Protein AF-A0A925BDA3-F1 (afdb_monomer_lite)

Secondary structure (DSSP, 8-state):
-HHHHHHHHSS--HHHHHHHHHHHHHHHHHHHHHHHHTHHHHHHTT---HHHHTHHHHHHHHHHHHHHHHHHHHHHHHHTT-S-HHHHHHHHHHHHHHHHHHHHTTT---HHHHHHHHHHHHHHHHHHHHHHHHHHHHHHHHHHHHHHHHHHHHHHHHHHHHHHHHHHT-----

Foldseek 3Di:
DLVVCCVVPVDQDPVNVLLVVLCVLLVLLLVLLVCLLCVVVCVVVVNDDCCVPVNQLVSLVSNLVSLVVSLVSLCVVVVVVNFDPQLVVLSVVLSVVLNVLSVVCNVDSDPVSSVVNNVSSVVSSVVSVVSRVVRVVVVVVVVVVVVVVVVVVVVVVVVVVVVVVVVVPPDPDD

Structure (mmCIF, N/CA/C/O backbone):
data_AF-A0A925BDA3-F1
#
_entry.id   AF-A0A925BDA3-F1
#
loop_
_atom_site.group_PDB
_atom_site.id
_atom_site.type_symbol
_atom_site.label_atom_id
_atom_site.label_alt_id
_atom_site.label_comp_id
_atom_site.label_asym_id
_atom_site.label_entity_id
_atom_site.label_seq_id
_atom_site.pdbx_PDB_ins_code
_atom_site.Cartn_x
_atom_site.Cartn_y
_atom_site.Cartn_z
_atom_site.occupancy
_atom_site.B_iso_or_equiv
_atom_site.auth_seq_id
_atom_site.auth_comp_id
_atom_site.auth_asym_id
_atom_site.auth_atom_id
_atom_site.pdbx_PDB_model_num
ATOM 1 N N . PRO A 1 1 ? -5.707 -4.533 -14.956 1.00 79.00 1 PRO A N 1
ATOM 2 C CA . PRO A 1 1 ? -4.327 -4.502 -15.514 1.00 79.00 1 PRO A CA 1
ATOM 3 C C . PRO A 1 1 ? -4.103 -5.559 -16.607 1.00 79.00 1 PRO A C 1
ATOM 5 O O . PRO A 1 1 ? -3.744 -5.179 -17.712 1.00 79.00 1 PRO A O 1
ATOM 8 N N . LEU A 1 2 ? -4.361 -6.849 -16.340 1.00 86.62 2 LEU A N 1
ATOM 9 C CA . LEU A 1 2 ? -4.108 -7.935 -17.308 1.00 86.62 2 LEU A CA 1
ATOM 10 C C . LEU A 1 2 ? -4.904 -7.789 -18.606 1.00 86.62 2 LEU A C 1
ATOM 12 O O . LEU A 1 2 ? -4.322 -7.860 -19.678 1.00 86.62 2 LEU A O 1
ATOM 16 N N . VAL A 1 3 ? -6.211 -7.525 -18.507 1.00 86.88 3 VAL A N 1
ATOM 17 C CA . VAL A 1 3 ? -7.077 -7.350 -19.686 1.00 86.88 3 VAL A CA 1
ATOM 18 C C . VAL A 1 3 ? -6.585 -6.198 -20.564 1.00 86.88 3 VAL A C 1
ATOM 20 O O . VAL A 1 3 ? -6.442 -6.370 -21.767 1.00 86.88 3 VAL A O 1
ATOM 23 N N . GLY A 1 4 ? -6.252 -5.051 -19.961 1.00 85.38 4 GLY A N 1
ATOM 24 C CA . GLY A 1 4 ? -5.705 -3.907 -20.698 1.00 85.38 4 GLY A CA 1
ATOM 25 C C . GLY A 1 4 ? -4.358 -4.216 -21.356 1.00 85.38 4 GLY A C 1
ATOM 26 O O . GLY A 1 4 ? -4.126 -3.823 -22.493 1.00 85.38 4 GLY A O 1
ATOM 27 N N . TRP A 1 5 ? -3.494 -4.976 -20.678 1.00 88.38 5 TRP A N 1
ATOM 28 C CA . TRP A 1 5 ? -2.210 -5.398 -21.235 1.00 88.38 5 TRP A CA 1
ATOM 29 C C . TRP A 1 5 ? -2.383 -6.354 -22.424 1.00 88.38 5 TRP A C 1
ATOM 31 O O . TRP A 1 5 ? -1.795 -6.135 -23.484 1.00 88.38 5 TRP A O 1
ATOM 41 N N . ALA A 1 6 ? -3.214 -7.388 -22.273 1.00 88.25 6 ALA A N 1
ATOM 42 C CA . ALA A 1 6 ? -3.495 -8.365 -23.322 1.00 88.25 6 ALA A CA 1
ATOM 43 C C . ALA A 1 6 ? -4.190 -7.729 -24.534 1.00 88.25 6 ALA A C 1
ATOM 45 O O . ALA A 1 6 ? -3.871 -8.079 -25.665 1.00 88.25 6 ALA A O 1
ATOM 46 N N . ALA A 1 7 ? -5.083 -6.759 -24.312 1.00 88.62 7 ALA A N 1
ATOM 47 C CA . ALA A 1 7 ? -5.778 -6.051 -25.386 1.00 88.62 7 ALA A CA 1
ATOM 48 C C . ALA A 1 7 ? -4.824 -5.271 -26.306 1.00 88.62 7 ALA A C 1
ATOM 50 O O . ALA A 1 7 ? -5.077 -5.177 -27.501 1.00 88.62 7 ALA A O 1
ATOM 51 N N . VAL A 1 8 ? -3.728 -4.729 -25.763 1.00 88.38 8 VAL A N 1
ATOM 52 C CA . VAL A 1 8 ? -2.750 -3.948 -26.539 1.00 88.38 8 VAL A CA 1
ATOM 53 C C . VAL A 1 8 ? -1.631 -4.824 -27.102 1.00 88.38 8 VAL A C 1
ATOM 55 O O . VAL A 1 8 ? -1.191 -4.613 -28.227 1.00 88.38 8 VAL A O 1
ATOM 58 N N . THR A 1 9 ? -1.144 -5.798 -26.328 1.00 85.75 9 THR A N 1
ATOM 59 C CA . THR A 1 9 ? 0.073 -6.561 -26.672 1.00 85.75 9 THR A CA 1
ATOM 60 C C . THR A 1 9 ? -0.189 -7.967 -27.207 1.00 85.75 9 THR A C 1
ATOM 62 O O . THR A 1 9 ? 0.746 -8.619 -27.665 1.00 85.75 9 THR A O 1
ATOM 65 N N . GLY A 1 10 ? -1.418 -8.482 -27.095 1.00 86.06 10 GLY A N 1
ATOM 66 C CA . GLY A 1 10 ? -1.765 -9.861 -27.457 1.00 86.06 10 GLY A CA 1
ATOM 67 C C . GLY A 1 10 ? -1.080 -10.944 -26.610 1.00 86.06 10 GLY A C 1
ATOM 68 O O . GLY A 1 10 ? -1.240 -12.128 -26.887 1.00 86.06 10 GLY A O 1
ATOM 69 N N . THR A 1 11 ? -0.311 -10.567 -25.583 1.00 87.75 11 THR A N 1
ATOM 70 C CA . THR A 1 11 ? 0.481 -11.477 -24.740 1.00 87.75 11 THR A CA 1
ATOM 71 C C . THR A 1 11 ? 0.385 -11.069 -23.271 1.00 87.75 11 THR A C 1
ATOM 73 O O . THR A 1 11 ? -0.105 -9.990 -22.949 1.00 87.75 11 THR A O 1
ATOM 76 N N . LEU A 1 12 ? 0.837 -11.923 -22.350 1.00 89.50 12 LEU A N 1
ATOM 77 C CA . LEU A 1 12 ? 0.927 -11.599 -20.923 1.00 89.50 12 LEU A CA 1
ATOM 78 C C . LEU A 1 12 ? 2.393 -11.595 -20.495 1.00 89.50 12 LEU A C 1
ATOM 80 O O . LEU A 1 12 ? 2.997 -12.648 -20.305 1.00 89.50 12 LEU A O 1
ATOM 84 N N . SER A 1 13 ? 2.966 -10.400 -20.355 1.00 86.81 13 SER A N 1
ATOM 85 C CA . SER A 1 13 ? 4.352 -10.236 -19.909 1.00 86.81 13 SER A CA 1
ATOM 86 C C . SER A 1 13 ? 4.482 -10.415 -18.385 1.00 86.81 13 SER A C 1
ATOM 88 O O . SER A 1 13 ? 3.492 -10.262 -17.659 1.00 86.81 13 SER A O 1
ATOM 90 N N . PRO A 1 14 ? 5.698 -10.656 -17.858 1.00 86.38 14 PRO A N 1
ATOM 91 C CA . PRO A 1 14 ? 5.948 -10.670 -16.413 1.00 86.38 14 PRO A CA 1
ATOM 92 C C . PRO A 1 14 ? 5.480 -9.391 -15.700 1.00 86.38 14 PRO A C 1
ATOM 94 O O . PRO A 1 14 ? 4.937 -9.449 -14.599 1.00 86.38 14 PRO A O 1
ATOM 97 N N . LEU A 1 15 ? 5.602 -8.232 -16.356 1.00 85.81 15 LEU A N 1
ATOM 98 C CA . LEU A 1 15 ? 5.141 -6.951 -15.819 1.00 85.81 15 LEU A CA 1
ATOM 99 C C . LEU A 1 15 ? 3.609 -6.892 -15.683 1.00 85.81 15 LEU A C 1
ATOM 101 O O . LEU A 1 15 ? 3.097 -6.326 -14.720 1.00 85.81 15 LEU A O 1
ATOM 105 N N . ALA A 1 16 ? 2.868 -7.493 -16.617 1.00 89.12 16 ALA A N 1
ATOM 106 C CA . ALA A 1 16 ? 1.407 -7.541 -16.568 1.00 89.12 16 ALA A CA 1
ATOM 107 C C . ALA A 1 16 ? 0.911 -8.326 -15.344 1.00 89.12 16 ALA A C 1
ATOM 109 O O . ALA A 1 16 ? 0.008 -7.878 -14.630 1.00 89.12 16 ALA A O 1
ATOM 110 N N . TRP A 1 17 ? 1.546 -9.471 -15.082 1.00 90.69 17 TRP A N 1
ATOM 111 C CA . TRP A 1 17 ? 1.322 -10.271 -13.878 1.00 90.69 17 TRP A CA 1
ATOM 112 C C . TRP A 1 17 ? 1.698 -9.516 -12.614 1.00 90.69 17 TRP A C 1
ATOM 114 O O . TRP A 1 17 ? 0.986 -9.594 -11.615 1.00 90.69 17 TRP A O 1
ATOM 124 N N . TRP A 1 18 ? 2.761 -8.720 -12.677 1.00 89.50 18 TRP A N 1
ATOM 125 C CA . TRP A 1 18 ? 3.177 -7.907 -11.550 1.00 89.50 18 TRP A CA 1
ATOM 126 C C . TRP A 1 18 ? 2.151 -6.842 -11.161 1.00 89.50 18 TRP A C 1
ATOM 128 O O . TRP A 1 18 ? 1.759 -6.723 -10.001 1.00 89.50 18 TRP A O 1
ATOM 138 N N . LEU A 1 19 ? 1.656 -6.098 -12.150 1.00 90.25 19 LEU A N 1
ATOM 139 C CA . LEU A 1 19 ? 0.610 -5.100 -11.942 1.00 90.25 19 LEU A CA 1
ATOM 140 C C . LEU A 1 19 ? -0.656 -5.720 -11.356 1.00 90.25 19 LEU A C 1
ATOM 142 O O . LEU A 1 19 ? -1.326 -5.109 -10.528 1.00 90.25 19 LEU A O 1
ATOM 146 N N . PHE A 1 20 ? -0.990 -6.937 -11.781 1.00 93.25 20 PHE A N 1
ATOM 147 C CA . PHE A 1 20 ? -2.077 -7.699 -11.185 1.00 93.25 20 PHE A CA 1
ATOM 148 C C . PHE A 1 20 ? -1.803 -8.064 -9.728 1.00 93.25 20 PHE A C 1
ATOM 150 O O . PHE A 1 20 ? -2.669 -7.820 -8.892 1.00 93.25 20 PHE A O 1
ATOM 157 N N . ALA A 1 21 ? -0.615 -8.583 -9.416 1.00 93.25 21 ALA A N 1
ATOM 158 C CA . ALA A 1 21 ? -0.237 -8.960 -8.058 1.00 93.25 21 ALA A CA 1
ATOM 159 C C . ALA A 1 21 ? -0.329 -7.774 -7.085 1.00 93.25 21 ALA A C 1
ATOM 161 O O . ALA A 1 21 ? -0.902 -7.924 -6.008 1.00 93.25 21 ALA A O 1
ATOM 162 N N . ILE A 1 22 ? 0.145 -6.585 -7.483 1.00 93.31 22 ILE A N 1
ATOM 163 C CA . ILE A 1 22 ? 0.037 -5.365 -6.664 1.00 93.31 22 ILE A CA 1
ATOM 164 C C . ILE A 1 22 ? -1.427 -5.067 -6.329 1.00 93.31 22 ILE A C 1
ATOM 166 O O . ILE A 1 22 ? -1.764 -4.933 -5.156 1.00 93.31 22 ILE A O 1
ATOM 170 N N . ILE A 1 23 ? -2.309 -4.988 -7.334 1.00 94.31 23 ILE A N 1
ATOM 171 C CA . ILE A 1 23 ? -3.731 -4.674 -7.100 1.00 94.31 23 ILE A CA 1
ATOM 172 C C . ILE A 1 23 ? -4.378 -5.751 -6.241 1.00 94.31 23 ILE A C 1
ATOM 174 O O . ILE A 1 23 ? -5.128 -5.437 -5.320 1.00 94.31 23 ILE A O 1
ATOM 178 N N . PHE A 1 24 ? -4.095 -7.016 -6.540 1.00 94.81 24 PHE A N 1
ATOM 179 C CA . PHE A 1 24 ? -4.685 -8.144 -5.840 1.00 94.81 24 PHE A CA 1
ATOM 180 C C . PHE A 1 24 ? -4.353 -8.119 -4.346 1.00 94.81 24 PHE A C 1
ATOM 182 O O . PHE A 1 24 ? -5.249 -8.269 -3.523 1.00 94.81 24 PHE A O 1
ATOM 189 N N . VAL A 1 25 ? -3.093 -7.868 -3.989 1.00 94.88 25 VAL A N 1
ATOM 190 C CA . VAL A 1 25 ? -2.647 -7.796 -2.589 1.00 94.88 25 VAL A CA 1
ATOM 191 C C . VAL A 1 25 ? -3.108 -6.505 -1.904 1.00 94.88 25 VAL A C 1
ATOM 193 O O . VAL A 1 25 ? -3.450 -6.520 -0.725 1.00 94.88 25 VAL A O 1
ATOM 196 N N . TRP A 1 26 ? -3.173 -5.394 -2.632 1.00 96.00 26 TRP A N 1
ATOM 197 C CA . TRP A 1 26 ? -3.646 -4.114 -2.104 1.00 96.00 26 TRP A CA 1
ATOM 198 C C . TRP A 1 26 ? -5.156 -4.107 -1.804 1.00 96.00 26 TRP A C 1
ATOM 200 O O . TRP A 1 26 ? -5.599 -3.475 -0.842 1.00 96.00 26 TRP A O 1
ATOM 210 N N . THR A 1 27 ? -5.956 -4.824 -2.603 1.00 94.81 27 THR A N 1
ATOM 211 C CA . THR A 1 27 ? -7.429 -4.772 -2.544 1.00 94.81 27 THR A CA 1
ATOM 212 C C . THR A 1 27 ? -7.992 -5.146 -1.165 1.00 94.81 27 THR A C 1
ATOM 214 O O . THR A 1 27 ? -8.818 -4.383 -0.658 1.00 94.81 27 THR A O 1
ATOM 217 N N . PRO A 1 28 ? -7.558 -6.244 -0.507 1.00 91.62 28 PRO A N 1
ATOM 218 C CA . PRO A 1 28 ? -8.016 -6.574 0.841 1.00 91.62 28 PRO A CA 1
ATOM 219 C C . PRO A 1 28 ? -7.750 -5.460 1.859 1.00 91.62 28 PRO A C 1
ATOM 221 O O . PRO A 1 28 ? -8.671 -5.059 2.567 1.00 91.62 28 PRO A O 1
ATOM 224 N N . ALA A 1 29 ? -6.533 -4.899 1.891 1.00 90.94 29 ALA A N 1
ATOM 225 C CA . ALA A 1 29 ? -6.180 -3.827 2.828 1.00 90.94 29 ALA A CA 1
ATOM 226 C C . ALA A 1 29 ? -7.052 -2.576 2.634 1.00 90.94 29 ALA A C 1
ATOM 228 O O . ALA A 1 29 ? -7.549 -2.002 3.604 1.00 90.94 29 ALA A O 1
ATOM 229 N N . HIS A 1 30 ? -7.274 -2.175 1.381 1.00 93.00 30 HIS A N 1
ATOM 230 C CA . HIS A 1 30 ? -8.111 -1.028 1.039 1.00 93.00 30 HIS A CA 1
ATOM 231 C C . HIS A 1 30 ? -9.585 -1.250 1.409 1.00 93.00 30 HIS A C 1
ATOM 233 O O . HIS A 1 30 ? -10.216 -0.410 2.056 1.00 93.00 30 HIS A O 1
ATOM 239 N N . PHE A 1 31 ? -10.141 -2.399 1.023 1.00 94.06 31 PHE A N 1
ATOM 240 C CA . PHE A 1 31 ? -11.554 -2.697 1.228 1.00 94.06 31 PHE A CA 1
ATOM 241 C C . PHE A 1 31 ? -11.897 -2.899 2.703 1.00 94.06 31 PHE A C 1
ATOM 243 O O . PHE A 1 31 ? -12.958 -2.476 3.158 1.00 94.06 31 PHE A O 1
ATOM 250 N N . TRP A 1 32 ? -10.995 -3.490 3.4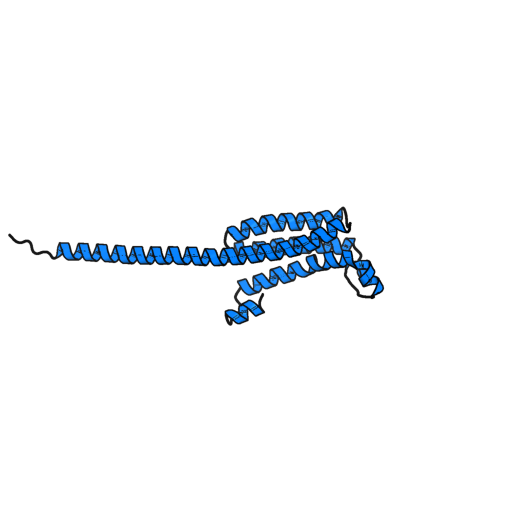83 1.00 94.25 32 TRP A N 1
ATOM 251 C CA . TRP A 1 32 ? -11.204 -3.658 4.917 1.00 94.25 32 TRP A CA 1
ATOM 252 C C . TRP A 1 32 ? -11.200 -2.339 5.687 1.00 94.25 32 TRP A C 1
ATOM 254 O O . TRP A 1 32 ? -11.968 -2.213 6.639 1.00 94.25 32 TRP A O 1
ATOM 264 N N . ALA A 1 33 ? -10.436 -1.333 5.251 1.00 92.56 33 ALA A N 1
ATOM 265 C CA . ALA A 1 33 ? -10.541 0.012 5.818 1.00 92.56 33 ALA A CA 1
ATOM 266 C C . ALA A 1 33 ? -11.956 0.592 5.612 1.00 92.56 33 ALA A C 1
ATOM 268 O O . ALA A 1 33 ? -12.576 1.080 6.557 1.00 92.56 33 ALA A O 1
ATOM 269 N N . LEU A 1 34 ? -12.529 0.448 4.411 1.00 93.44 34 LEU A N 1
ATOM 270 C CA . LEU A 1 34 ? -13.924 0.829 4.151 1.00 93.44 34 LEU A CA 1
ATOM 271 C C . LEU A 1 34 ? -14.917 -0.016 4.967 1.00 93.44 34 LEU A C 1
ATOM 273 O O . LEU A 1 34 ? -15.919 0.496 5.467 1.00 93.44 34 LEU A O 1
ATOM 277 N N . ALA A 1 35 ? -14.632 -1.307 5.136 1.00 93.69 35 ALA A N 1
ATOM 278 C CA . ALA A 1 35 ? -15.476 -2.211 5.904 1.00 93.69 35 ALA A CA 1
ATOM 279 C C . ALA A 1 35 ? -15.577 -1.812 7.382 1.00 93.69 35 ALA A C 1
ATOM 281 O O . ALA A 1 35 ? -16.632 -2.007 7.982 1.00 93.69 35 ALA A O 1
ATOM 282 N N . ILE A 1 36 ? -14.518 -1.238 7.963 1.00 93.50 36 ILE A N 1
ATOM 283 C CA . ILE A 1 36 ? -14.551 -0.682 9.324 1.00 93.50 36 ILE A CA 1
ATOM 284 C C . ILE A 1 36 ? -15.499 0.527 9.379 1.00 93.50 36 ILE A C 1
ATOM 286 O O . ILE A 1 36 ? -16.334 0.594 10.278 1.00 93.50 36 ILE A O 1
ATOM 290 N N . LEU A 1 37 ? -15.437 1.437 8.398 1.00 93.44 37 LEU A N 1
ATOM 291 C CA . LEU A 1 37 ? -16.293 2.637 8.337 1.00 93.44 37 LEU A CA 1
ATOM 292 C C . LEU A 1 37 ? -17.787 2.323 8.199 1.00 93.44 37 LEU A C 1
ATOM 294 O O . LEU A 1 37 ? -18.619 3.074 8.704 1.00 93.44 37 LEU A O 1
ATOM 298 N N . MET A 1 38 ? -18.119 1.245 7.488 1.00 93.00 38 MET A N 1
ATOM 299 C CA . MET A 1 38 ? -19.495 0.824 7.194 1.00 93.00 38 MET A CA 1
ATOM 300 C C . MET A 1 38 ? -19.918 -0.414 7.998 1.00 93.00 38 MET A C 1
ATOM 302 O O . MET A 1 38 ? -20.897 -1.078 7.655 1.00 93.00 38 MET A O 1
ATOM 306 N N . LYS A 1 39 ? -19.185 -0.755 9.065 1.00 93.06 39 LYS A N 1
ATOM 307 C CA . LYS A 1 39 ? -19.399 -1.981 9.848 1.00 93.06 39 LYS A CA 1
ATOM 308 C C . LYS A 1 39 ? -20.849 -2.132 10.311 1.00 93.06 39 LYS A C 1
ATOM 310 O O . LYS A 1 39 ? -21.419 -3.212 10.165 1.00 93.06 39 LYS A O 1
ATOM 315 N N . ASP A 1 40 ? -21.442 -1.066 10.844 1.00 92.31 40 ASP A N 1
ATOM 316 C CA . ASP A 1 40 ? -22.806 -1.108 11.380 1.00 92.31 40 ASP A CA 1
ATOM 317 C C . ASP A 1 40 ? -23.842 -1.326 10.275 1.00 92.31 40 ASP A C 1
ATOM 319 O O . ASP A 1 40 ? -24.827 -2.034 10.477 1.00 92.31 40 ASP A O 1
ATOM 323 N N . ASP A 1 41 ? -23.614 -0.759 9.091 1.00 93.38 41 ASP A N 1
ATOM 324 C CA . ASP A 1 41 ? -24.489 -0.937 7.932 1.00 93.38 41 ASP A CA 1
ATOM 325 C C . ASP A 1 41 ? -24.419 -2.384 7.428 1.00 93.38 41 ASP A C 1
ATOM 327 O O . ASP A 1 41 ? -25.455 -3.009 7.195 1.00 93.38 41 ASP A O 1
ATOM 331 N N . TYR A 1 42 ? -23.211 -2.957 7.354 1.00 93.31 42 TYR A N 1
ATOM 332 C CA . TYR A 1 42 ? -23.012 -4.365 7.001 1.00 93.31 42 TYR A CA 1
ATOM 333 C C . TYR A 1 42 ? -23.640 -5.317 8.021 1.00 93.31 42 TYR A C 1
ATOM 335 O O . TYR A 1 42 ? -24.267 -6.301 7.628 1.00 93.31 42 TYR A O 1
ATOM 343 N N . ALA A 1 43 ? -23.536 -5.008 9.316 1.00 93.81 43 ALA A N 1
ATOM 344 C CA . ALA A 1 43 ? -24.172 -5.790 10.372 1.00 93.81 43 ALA A CA 1
ATOM 345 C C . ALA A 1 43 ? -25.705 -5.758 10.256 1.00 93.81 43 ALA A C 1
ATOM 347 O O . ALA A 1 43 ? -26.344 -6.811 10.311 1.00 93.81 43 ALA A O 1
ATOM 348 N N . ARG A 1 44 ? -26.304 -4.581 10.016 1.00 95.44 44 ARG A N 1
ATOM 349 C CA . ARG A 1 44 ? -27.760 -4.447 9.800 1.00 95.44 44 ARG A CA 1
ATOM 350 C C . ARG A 1 44 ? -28.231 -5.179 8.544 1.00 95.44 44 ARG A C 1
ATOM 352 O O . ARG A 1 44 ? -29.287 -5.805 8.566 1.00 95.44 44 ARG A O 1
ATOM 359 N N . ALA A 1 45 ? -27.434 -5.150 7.478 1.00 94.62 45 ALA A N 1
ATOM 360 C CA . ALA A 1 45 ? -27.709 -5.854 6.227 1.00 94.62 45 ALA A CA 1
ATOM 361 C C . ALA A 1 45 ? -27.367 -7.357 6.264 1.00 94.62 45 ALA A C 1
ATOM 363 O O . ALA A 1 45 ? -27.568 -8.047 5.267 1.00 94.62 45 ALA A O 1
ATOM 364 N N . LYS A 1 46 ? -26.861 -7.879 7.393 1.00 92.75 46 LYS A N 1
ATOM 365 C CA . LYS A 1 46 ? -26.417 -9.276 7.559 1.00 92.75 46 LYS A CA 1
ATOM 366 C C . LYS A 1 46 ? -25.350 -9.705 6.540 1.00 92.75 46 LYS A C 1
ATOM 368 O O . LYS A 1 46 ? -25.290 -10.874 6.165 1.00 92.75 46 LYS A O 1
ATOM 373 N N . ILE A 1 47 ? -24.498 -8.776 6.101 1.00 92.25 47 ILE A N 1
ATOM 374 C CA . ILE A 1 47 ? -23.386 -9.078 5.195 1.00 92.25 47 ILE A CA 1
ATOM 375 C C . ILE A 1 47 ? -22.147 -9.438 6.030 1.00 92.25 47 ILE A C 1
ATOM 377 O O . ILE A 1 47 ? -21.656 -8.593 6.787 1.00 92.25 47 ILE A O 1
ATOM 381 N N . PRO A 1 48 ? -21.618 -10.672 5.912 1.00 89.62 48 PRO A N 1
ATOM 382 C CA . PRO A 1 48 ? -20.502 -11.147 6.721 1.00 89.62 48 PRO A CA 1
ATOM 383 C C . PRO A 1 48 ? -19.176 -10.566 6.216 1.00 89.62 48 PRO A C 1
ATOM 385 O O . PRO A 1 48 ? -18.439 -11.185 5.454 1.00 89.62 48 PRO A O 1
ATOM 388 N N . MET A 1 49 ? -18.872 -9.348 6.652 1.00 91.69 49 MET A N 1
ATOM 389 C CA . MET A 1 49 ? -17.597 -8.675 6.400 1.00 91.69 49 MET A CA 1
ATOM 390 C C . MET A 1 49 ? -16.626 -8.942 7.553 1.00 91.69 49 MET A C 1
ATOM 392 O O . MET A 1 49 ? -17.054 -9.104 8.694 1.00 91.69 49 MET A O 1
ATOM 396 N N . LEU A 1 50 ? -15.314 -8.938 7.293 1.00 90.31 50 LEU A N 1
ATOM 397 C CA . LEU A 1 50 ? -14.289 -9.215 8.312 1.00 90.31 50 LEU A CA 1
ATOM 398 C C . LEU A 1 50 ? -14.473 -8.436 9.640 1.00 90.31 50 LEU A C 1
ATOM 400 O O . LEU A 1 50 ? -14.429 -9.077 10.692 1.00 90.31 50 LEU A O 1
ATOM 404 N N . PRO A 1 51 ? -14.778 -7.119 9.648 1.00 91.25 51 PRO A N 1
ATOM 405 C CA . PRO A 1 51 ? -15.011 -6.391 10.900 1.00 91.25 51 PRO A CA 1
ATOM 406 C C . PRO A 1 51 ? -16.316 -6.758 11.615 1.00 91.25 51 PRO A C 1
ATOM 408 O O . PRO A 1 51 ? -16.436 -6.496 12.813 1.00 91.25 51 PRO A O 1
ATOM 411 N N . VAL A 1 52 ? -17.283 -7.352 10.912 1.00 92.31 52 VAL A N 1
ATOM 412 C CA . VAL A 1 52 ? -18.544 -7.856 11.481 1.00 92.31 52 VAL A CA 1
ATOM 413 C C . VAL A 1 52 ? -18.340 -9.245 12.089 1.00 92.31 52 VAL A C 1
ATOM 415 O O . VAL A 1 52 ? -18.841 -9.505 13.176 1.00 92.31 52 VAL A O 1
ATOM 418 N N . VAL A 1 53 ? -17.584 -10.117 11.415 1.00 93.25 53 VAL A N 1
ATOM 419 C CA . VAL A 1 53 ? -17.385 -11.519 11.825 1.00 93.25 53 VAL A CA 1
ATOM 420 C C . VAL A 1 53 ? -16.286 -11.663 12.879 1.00 93.25 53 VAL A C 1
ATOM 422 O O . VAL A 1 53 ? -16.489 -12.320 13.894 1.00 93.25 53 VAL A O 1
ATOM 425 N N . SER A 1 54 ? -15.131 -11.033 12.653 1.00 92.25 54 SER A N 1
ATOM 426 C CA . SER A 1 54 ? -13.923 -11.194 13.481 1.00 92.25 54 SER A CA 1
ATOM 427 C C . SER A 1 54 ? -13.587 -9.949 14.308 1.00 92.25 54 SER A C 1
ATOM 429 O O . SER A 1 54 ? -12.621 -9.943 15.069 1.00 92.25 54 SER A O 1
ATOM 431 N N . GLY A 1 55 ? -14.374 -8.881 14.165 1.00 92.94 55 GLY A N 1
ATOM 432 C CA . GLY A 1 55 ? -14.181 -7.626 14.880 1.00 92.94 55 GLY A CA 1
ATOM 433 C C . GLY A 1 55 ? -13.169 -6.676 14.233 1.00 92.94 55 GLY A C 1
ATOM 434 O O . GLY A 1 55 ? -12.403 -7.012 13.325 1.00 92.94 55 GLY A O 1
ATOM 435 N N . VAL A 1 56 ? -13.173 -5.440 14.731 1.00 93.31 56 VAL A N 1
ATOM 436 C CA . VAL A 1 56 ? -12.302 -4.361 14.245 1.00 93.31 56 VAL A CA 1
ATOM 437 C C . VAL A 1 56 ? -10.813 -4.660 14.490 1.00 93.31 56 VAL A C 1
ATOM 439 O O . VAL A 1 56 ? -10.053 -4.520 13.535 1.00 93.31 56 VAL A O 1
ATOM 442 N N . PRO A 1 57 ? -10.367 -5.154 15.667 1.00 93.38 57 PRO A N 1
ATOM 443 C CA . PRO A 1 57 ? -8.941 -5.404 15.907 1.00 93.38 57 PRO A CA 1
ATOM 444 C C . PRO A 1 57 ? -8.324 -6.424 14.940 1.00 93.38 57 PRO A C 1
ATOM 446 O O . PRO A 1 57 ? -7.237 -6.201 14.410 1.00 93.38 57 PRO A O 1
ATOM 449 N N . ALA A 1 58 ? -9.042 -7.514 14.646 1.00 94.25 58 ALA A N 1
ATOM 450 C CA . ALA A 1 58 ? -8.598 -8.507 13.669 1.00 94.25 58 ALA A CA 1
ATOM 451 C C . ALA A 1 58 ? -8.515 -7.911 12.255 1.00 94.25 58 ALA A C 1
ATOM 453 O O . ALA A 1 58 ? -7.592 -8.209 11.502 1.00 94.25 58 ALA A O 1
ATOM 454 N N . THR A 1 59 ? -9.456 -7.032 11.908 1.00 94.88 59 THR A N 1
ATOM 455 C CA . THR A 1 59 ? -9.474 -6.339 10.614 1.00 94.88 59 THR A CA 1
ATOM 456 C C . THR A 1 59 ? -8.296 -5.376 10.479 1.00 94.88 59 THR A C 1
ATOM 458 O O . THR A 1 59 ? -7.633 -5.373 9.447 1.00 94.88 59 THR A O 1
ATOM 461 N N . VAL A 1 60 ? -7.975 -4.616 11.530 1.00 94.88 60 VAL A N 1
ATOM 462 C CA . VAL A 1 60 ? -6.804 -3.722 11.568 1.00 94.88 60 VAL A CA 1
ATOM 463 C C . VAL A 1 60 ? -5.502 -4.502 11.391 1.00 94.88 60 VAL A C 1
ATOM 465 O O . VAL A 1 60 ? -4.661 -4.108 10.584 1.00 94.88 60 VAL A O 1
ATOM 468 N N . LEU A 1 61 ? -5.358 -5.646 12.069 1.00 95.62 61 LEU A N 1
ATOM 469 C CA . LEU A 1 61 ? -4.192 -6.511 11.887 1.00 95.62 61 LEU A CA 1
ATOM 470 C C . LEU A 1 61 ? -4.042 -6.954 10.430 1.00 95.62 61 LEU A C 1
ATOM 472 O O . LEU A 1 61 ? -2.953 -6.879 9.865 1.00 95.62 61 LEU A O 1
ATOM 476 N N . GLN A 1 62 ? -5.138 -7.375 9.807 1.00 95.50 62 GLN A N 1
ATOM 477 C CA . GLN A 1 62 ? -5.133 -7.790 8.410 1.00 95.50 62 GLN A CA 1
ATOM 478 C C . GLN A 1 62 ? -4.805 -6.624 7.463 1.00 95.50 62 GLN A C 1
ATOM 480 O O . GLN A 1 62 ? -4.005 -6.793 6.545 1.00 95.50 62 GLN A O 1
ATOM 485 N N . ILE A 1 63 ? -5.320 -5.417 7.720 1.00 95.31 63 ILE A N 1
ATOM 486 C CA . ILE A 1 63 ? -4.942 -4.207 6.972 1.00 95.31 63 ILE A CA 1
ATOM 487 C C . ILE A 1 63 ? -3.430 -3.968 7.060 1.00 95.31 63 ILE A C 1
ATOM 489 O O . ILE A 1 63 ? -2.792 -3.723 6.035 1.00 95.31 63 ILE A O 1
ATOM 493 N N . ALA A 1 64 ? -2.836 -4.069 8.250 1.00 95.31 64 ALA A N 1
ATOM 494 C CA . ALA A 1 64 ? -1.402 -3.875 8.441 1.00 95.31 64 ALA A CA 1
ATOM 495 C C . ALA A 1 64 ? -0.562 -4.948 7.731 1.00 95.31 64 ALA A C 1
ATOM 497 O O . ALA A 1 64 ? 0.357 -4.608 6.983 1.00 95.31 64 ALA A O 1
ATOM 498 N N . LEU A 1 65 ? -0.915 -6.229 7.885 1.00 95.88 65 LEU A N 1
ATOM 499 C CA . LEU A 1 65 ? -0.226 -7.344 7.224 1.00 95.88 65 LEU A CA 1
ATOM 500 C C . LEU A 1 65 ? -0.254 -7.206 5.699 1.00 95.88 65 LEU A C 1
ATOM 502 O O . LEU A 1 65 ? 0.786 -7.311 5.048 1.00 95.88 65 LEU A O 1
ATOM 506 N N . TYR A 1 66 ? -1.420 -6.910 5.122 1.00 96.06 66 TYR A N 1
ATOM 507 C CA . TYR A 1 66 ? -1.545 -6.727 3.677 1.00 96.06 66 TYR A CA 1
ATOM 508 C C . TYR A 1 66 ? -0.911 -5.420 3.187 1.00 96.06 66 TYR A C 1
ATOM 510 O O . TYR A 1 66 ? -0.443 -5.376 2.051 1.00 96.06 66 TYR A O 1
ATOM 518 N N . SER A 1 67 ? -0.814 -4.379 4.018 1.00 95.31 67 SER A N 1
ATOM 519 C CA . SER A 1 67 ? -0.068 -3.155 3.679 1.00 95.31 67 SER A CA 1
ATOM 520 C C . SER A 1 67 ? 1.434 -3.426 3.574 1.00 95.31 67 SER A C 1
ATOM 522 O O . SER A 1 67 ? 2.073 -2.992 2.616 1.00 95.31 67 SER A O 1
ATOM 524 N N . VAL A 1 68 ? 1.994 -4.209 4.502 1.00 95.88 68 VAL A N 1
ATOM 525 C CA . VAL A 1 68 ? 3.393 -4.665 4.433 1.00 95.88 68 VAL A CA 1
ATOM 526 C C . VAL A 1 68 ? 3.606 -5.577 3.225 1.00 95.88 68 VAL A C 1
ATOM 528 O O . VAL A 1 68 ? 4.566 -5.395 2.479 1.00 95.88 68 VAL A O 1
ATOM 531 N N . LEU A 1 69 ? 2.691 -6.517 2.976 1.00 95.94 69 LEU A N 1
ATOM 532 C CA . LEU A 1 69 ? 2.775 -7.396 1.809 1.00 95.94 69 LEU A CA 1
ATOM 533 C C . LEU A 1 69 ? 2.706 -6.598 0.499 1.00 95.94 69 LEU A C 1
ATOM 535 O O . LEU A 1 69 ? 3.494 -6.847 -0.410 1.00 95.94 69 LEU A O 1
ATOM 539 N N . THR A 1 70 ? 1.832 -5.591 0.424 1.00 95.31 70 THR A N 1
ATOM 540 C CA . THR A 1 70 ? 1.750 -4.663 -0.716 1.00 95.31 70 THR A CA 1
ATOM 541 C C . THR A 1 70 ? 3.066 -3.918 -0.908 1.00 95.31 70 THR A C 1
ATOM 543 O O . THR A 1 70 ? 3.527 -3.799 -2.037 1.00 95.31 70 THR A O 1
ATOM 546 N N . ALA A 1 71 ? 3.711 -3.466 0.172 1.00 94.44 71 ALA A N 1
ATOM 547 C CA . ALA A 1 71 ? 5.004 -2.790 0.096 1.00 94.44 71 ALA A CA 1
ATOM 548 C C . ALA A 1 71 ? 6.129 -3.700 -0.429 1.00 94.44 71 ALA A C 1
ATOM 550 O O . ALA A 1 71 ? 6.955 -3.272 -1.234 1.00 94.44 71 ALA A O 1
ATOM 551 N N . ILE A 1 72 ? 6.147 -4.972 -0.025 1.00 93.50 72 ILE A N 1
ATOM 552 C CA . ILE A 1 72 ? 7.105 -5.959 -0.546 1.00 93.50 72 ILE A CA 1
ATOM 553 C C . ILE A 1 72 ? 6.848 -6.196 -2.041 1.00 93.50 72 ILE A C 1
ATOM 555 O O . ILE A 1 72 ? 7.768 -6.138 -2.860 1.00 93.50 72 ILE A O 1
ATOM 559 N N . VAL A 1 73 ? 5.582 -6.399 -2.412 1.00 93.25 73 VAL A N 1
ATOM 560 C CA . VAL A 1 73 ? 5.161 -6.624 -3.801 1.00 93.25 73 VAL A CA 1
ATOM 561 C C . VAL A 1 73 ? 5.293 -5.352 -4.657 1.00 93.25 73 VAL A C 1
ATOM 563 O O . VAL A 1 73 ? 5.410 -5.426 -5.871 1.00 93.25 73 VAL A O 1
ATOM 566 N N . SER A 1 74 ? 5.348 -4.146 -4.110 1.00 90.88 74 SER A N 1
ATOM 567 C CA . SER A 1 74 ? 5.617 -2.967 -4.945 1.00 90.88 74 SER A CA 1
ATOM 568 C C . SER A 1 74 ? 7.101 -2.793 -5.272 1.00 90.88 74 SER A C 1
ATOM 570 O O . SER A 1 74 ? 7.414 -2.229 -6.322 1.00 90.88 74 SER A O 1
ATOM 572 N N . ILE A 1 75 ? 8.007 -3.306 -4.429 1.00 88.44 75 ILE A N 1
ATOM 573 C CA . ILE A 1 75 ? 9.466 -3.138 -4.569 1.00 88.44 75 ILE A CA 1
ATOM 574 C C . ILE A 1 75 ? 10.122 -4.286 -5.345 1.00 88.44 75 ILE A C 1
ATOM 576 O O . ILE A 1 75 ? 11.084 -4.053 -6.073 1.00 88.44 75 ILE A O 1
ATOM 580 N N . LEU A 1 76 ? 9.607 -5.514 -5.255 1.00 87.19 76 LEU A N 1
ATOM 581 C CA . LEU A 1 76 ? 10.189 -6.696 -5.913 1.00 87.19 76 LEU A CA 1
ATOM 582 C C . LEU A 1 76 ? 10.515 -6.561 -7.425 1.00 87.19 76 LEU A C 1
ATOM 584 O O . LEU A 1 76 ? 11.520 -7.145 -7.837 1.00 87.19 76 LEU A O 1
ATOM 588 N N . PRO A 1 77 ? 9.795 -5.782 -8.266 1.00 82.75 77 PRO A N 1
ATOM 589 C CA . PRO A 1 77 ? 10.179 -5.569 -9.669 1.00 82.75 77 PRO A CA 1
ATOM 590 C C . PRO A 1 77 ? 11.557 -4.951 -9.850 1.00 82.75 77 PRO A C 1
ATOM 592 O O . PRO A 1 77 ? 12.175 -5.138 -10.898 1.00 82.75 77 PRO A O 1
ATOM 595 N N . LEU A 1 78 ? 12.037 -4.214 -8.844 1.00 78.94 78 LEU A N 1
ATOM 596 C CA . LEU A 1 78 ? 13.368 -3.624 -8.847 1.00 78.94 78 LEU A CA 1
ATOM 597 C C . LEU A 1 78 ? 14.444 -4.704 -8.935 1.00 78.94 78 LEU A C 1
ATOM 599 O O . LEU A 1 78 ? 15.372 -4.580 -9.728 1.00 78.94 78 LEU A O 1
ATOM 603 N N . ALA A 1 79 ? 14.289 -5.793 -8.177 1.00 76.25 79 ALA A N 1
ATOM 604 C CA . ALA A 1 79 ? 15.237 -6.906 -8.186 1.00 76.25 79 ALA A CA 1
ATOM 605 C C . ALA A 1 79 ? 15.299 -7.612 -9.552 1.00 76.25 79 ALA A C 1
ATOM 607 O O . ALA A 1 79 ? 16.300 -8.238 -9.883 1.00 76.25 79 ALA A O 1
ATOM 608 N N . GLN A 1 80 ? 14.237 -7.492 -10.351 1.00 77.75 80 GLN A N 1
ATOM 609 C CA . GLN A 1 80 ? 14.140 -8.065 -11.693 1.00 77.75 80 GLN A CA 1
ATOM 610 C C . GLN A 1 80 ? 14.552 -7.075 -12.797 1.00 77.75 80 GLN A C 1
ATOM 612 O O . GLN A 1 80 ? 14.476 -7.418 -13.974 1.00 77.75 80 GLN A O 1
ATOM 617 N N . GLY A 1 81 ? 14.946 -5.843 -12.448 1.00 76.81 81 GLY A N 1
ATOM 618 C CA . GLY A 1 81 ? 15.267 -4.792 -13.420 1.00 76.81 81 GLY A CA 1
ATOM 619 C C . GLY A 1 81 ? 14.069 -4.352 -14.269 1.00 76.81 81 GLY A C 1
ATOM 620 O O . GLY A 1 81 ? 14.246 -3.763 -15.331 1.00 76.81 81 GLY A O 1
ATOM 621 N N . LEU A 1 82 ? 12.841 -4.645 -13.823 1.00 76.38 82 LEU A N 1
ATOM 622 C CA . LEU A 1 82 ? 11.612 -4.340 -14.562 1.00 76.38 82 LEU A CA 1
ATOM 623 C C . LEU A 1 82 ? 11.133 -2.900 -14.361 1.00 76.38 82 LEU A C 1
ATOM 625 O O . LEU A 1 82 ? 10.162 -2.500 -15.005 1.00 76.38 82 LEU A O 1
ATOM 629 N N . VAL A 1 83 ? 11.735 -2.150 -13.435 1.00 82.31 83 VAL A N 1
ATOM 630 C CA . VAL A 1 83 ? 11.371 -0.773 -13.068 1.00 82.31 83 VAL A CA 1
ATOM 631 C C . VAL A 1 83 ? 12.603 0.090 -12.861 1.00 82.31 83 VAL A C 1
ATOM 633 O O . VAL A 1 83 ? 13.611 -0.384 -12.341 1.00 82.31 83 VAL A O 1
ATOM 636 N N . GLY A 1 84 ? 12.525 1.347 -13.292 1.00 82.38 84 GLY A N 1
ATOM 637 C CA . GLY A 1 84 ? 13.597 2.317 -13.145 1.00 82.38 84 GLY A CA 1
ATOM 638 C C . GLY A 1 84 ? 13.601 3.025 -11.784 1.00 82.38 84 GLY A C 1
ATOM 639 O O . GLY A 1 84 ? 12.709 2.836 -10.946 1.00 82.38 84 GLY A O 1
ATOM 640 N N . PRO A 1 85 ? 14.636 3.845 -11.532 1.00 80.44 85 PRO A N 1
ATOM 641 C CA . PRO A 1 85 ? 14.909 4.436 -10.220 1.00 80.44 85 PRO A CA 1
ATOM 642 C C . PRO A 1 85 ? 13.833 5.430 -9.766 1.00 80.44 85 PRO A C 1
ATOM 644 O O . PRO A 1 85 ? 13.585 5.576 -8.568 1.00 80.44 85 PRO A O 1
ATOM 647 N N . TRP A 1 86 ? 13.154 6.081 -10.711 1.00 83.06 86 TRP A N 1
ATOM 648 C CA . TRP A 1 86 ? 12.082 7.031 -10.429 1.00 83.06 86 TRP A CA 1
ATOM 649 C C . TRP A 1 86 ? 10.849 6.376 -9.822 1.00 83.06 86 TRP A C 1
ATOM 651 O O . TRP A 1 86 ? 10.303 6.884 -8.840 1.00 83.06 86 TRP A O 1
ATOM 661 N N . TYR A 1 87 ? 10.464 5.207 -10.330 1.00 87.62 87 TYR A N 1
ATOM 662 C CA . TYR A 1 87 ? 9.416 4.404 -9.711 1.00 87.62 87 TYR A CA 1
ATOM 663 C C . TYR A 1 87 ? 9.792 4.004 -8.277 1.00 87.62 87 TYR A C 1
ATOM 665 O O . TYR A 1 87 ? 8.974 4.136 -7.369 1.00 87.62 87 TYR A O 1
ATOM 673 N N . VAL A 1 88 ? 11.038 3.574 -8.050 1.00 86.94 88 VAL A N 1
ATOM 674 C CA . VAL A 1 88 ? 11.504 3.106 -6.733 1.00 86.94 88 VAL A CA 1
ATOM 675 C C . VAL A 1 88 ? 11.439 4.206 -5.681 1.00 86.94 88 VAL A C 1
ATOM 677 O O . VAL A 1 88 ? 10.926 3.965 -4.590 1.00 86.94 88 VAL A O 1
ATOM 680 N N . GLY A 1 89 ? 11.924 5.411 -5.999 1.00 88.06 89 GLY A N 1
ATOM 681 C CA . GLY A 1 89 ? 11.923 6.529 -5.053 1.00 88.06 89 GLY A CA 1
ATOM 682 C C . GLY A 1 89 ? 10.515 6.854 -4.550 1.00 88.06 89 GLY A C 1
ATOM 683 O O . GLY A 1 89 ? 10.286 6.955 -3.345 1.00 88.06 89 GLY A O 1
ATOM 684 N N . VAL A 1 90 ? 9.548 6.926 -5.467 1.00 91.00 90 VAL A N 1
ATOM 685 C CA . VAL A 1 90 ? 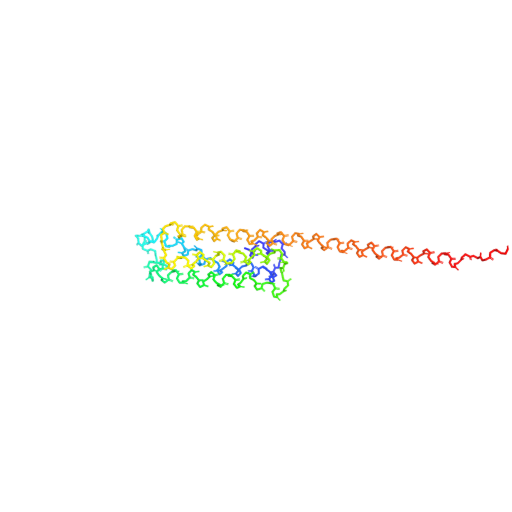8.142 7.175 -5.123 1.00 91.00 90 VAL A CA 1
ATOM 686 C C . VAL A 1 90 ? 7.524 5.980 -4.398 1.00 91.00 90 VAL A C 1
ATOM 688 O O . VAL A 1 90 ? 6.846 6.170 -3.389 1.00 91.00 90 VAL A O 1
ATOM 691 N N . ALA A 1 91 ? 7.784 4.751 -4.852 1.00 92.62 91 ALA A N 1
ATOM 692 C CA . ALA A 1 91 ? 7.250 3.541 -4.232 1.00 92.62 91 ALA A CA 1
ATOM 693 C C . ALA A 1 91 ? 7.685 3.408 -2.765 1.00 92.62 91 ALA A C 1
ATOM 695 O O . ALA A 1 91 ? 6.857 3.100 -1.912 1.00 92.62 91 ALA A O 1
ATOM 696 N N . VAL A 1 92 ? 8.949 3.700 -2.442 1.00 93.44 92 VAL A N 1
ATOM 697 C CA . VAL A 1 92 ? 9.458 3.661 -1.061 1.00 93.44 92 VAL A CA 1
ATOM 698 C C . VAL A 1 92 ? 8.738 4.678 -0.175 1.00 93.44 92 VAL A C 1
ATOM 700 O O . VAL A 1 92 ? 8.256 4.314 0.898 1.00 93.44 92 VAL A O 1
ATOM 703 N N . LEU A 1 93 ? 8.606 5.929 -0.627 1.00 94.75 93 LEU A N 1
ATOM 704 C CA . LEU A 1 93 ? 7.910 6.976 0.130 1.00 94.75 93 LEU A CA 1
ATOM 705 C C . LEU A 1 93 ? 6.439 6.617 0.374 1.00 94.75 93 LEU A C 1
ATOM 707 O O . LEU A 1 93 ? 5.941 6.717 1.497 1.00 94.75 93 LEU A O 1
ATOM 711 N N . LEU A 1 94 ? 5.758 6.144 -0.670 1.00 94.62 94 LEU A N 1
ATOM 712 C CA . LEU A 1 94 ? 4.368 5.710 -0.599 1.00 94.62 94 LEU A CA 1
ATOM 713 C C . LEU A 1 94 ? 4.187 4.503 0.331 1.00 94.62 94 LEU A C 1
ATOM 715 O O . LEU A 1 94 ? 3.226 4.468 1.096 1.00 94.62 94 LEU A O 1
ATOM 719 N N . ASN A 1 95 ? 5.112 3.540 0.308 1.00 95.56 95 ASN A N 1
ATOM 720 C CA . ASN A 1 95 ? 5.084 2.362 1.178 1.00 95.56 95 ASN A CA 1
ATOM 721 C C . ASN A 1 95 ? 5.240 2.731 2.654 1.00 95.56 95 ASN A C 1
ATOM 723 O O . ASN A 1 95 ? 4.485 2.232 3.487 1.00 95.56 95 ASN A O 1
ATOM 727 N N . ILE A 1 96 ? 6.184 3.620 2.979 1.00 95.81 96 ILE A N 1
ATOM 728 C CA . ILE A 1 96 ? 6.387 4.098 4.353 1.00 95.81 96 ILE A CA 1
ATOM 729 C C . ILE A 1 96 ? 5.109 4.768 4.862 1.00 95.81 96 ILE A C 1
ATOM 731 O O . ILE A 1 96 ? 4.630 4.441 5.946 1.00 95.81 96 ILE A O 1
ATOM 735 N N . ALA A 1 97 ? 4.519 5.657 4.061 1.00 95.38 97 ALA A N 1
ATOM 736 C CA . ALA A 1 97 ? 3.281 6.339 4.421 1.00 95.38 97 ALA A CA 1
ATOM 737 C C . ALA A 1 97 ? 2.085 5.375 4.559 1.00 95.38 97 ALA A C 1
ATOM 739 O O . ALA A 1 97 ? 1.276 5.538 5.474 1.00 95.38 97 ALA A O 1
ATOM 740 N N . LEU A 1 98 ? 1.986 4.351 3.700 1.00 94.50 98 LEU A N 1
ATOM 741 C CA . LEU A 1 98 ? 0.939 3.327 3.774 1.00 94.50 98 LEU A CA 1
ATOM 742 C C . LEU A 1 98 ? 1.042 2.520 5.072 1.00 94.50 98 LEU A C 1
ATOM 744 O O . LEU A 1 98 ? 0.053 2.379 5.788 1.00 94.50 98 LEU A O 1
ATOM 748 N N . ILE A 1 99 ? 2.241 2.029 5.393 1.00 95.06 99 ILE A N 1
ATOM 749 C CA . ILE A 1 99 ? 2.493 1.25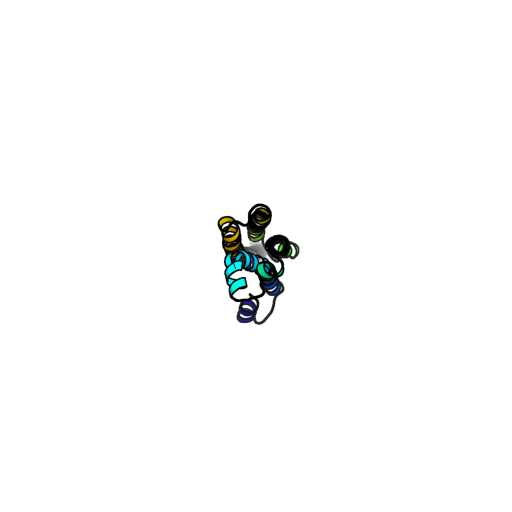0 6.610 1.00 95.06 99 ILE A CA 1
ATOM 750 C C . ILE A 1 99 ? 2.259 2.115 7.849 1.00 95.06 99 ILE A C 1
ATOM 752 O O . ILE A 1 99 ? 1.609 1.664 8.785 1.00 95.06 99 ILE A O 1
ATOM 756 N N . PHE A 1 100 ? 2.720 3.368 7.848 1.00 95.00 100 PHE A N 1
ATOM 757 C CA . PHE A 1 100 ? 2.505 4.288 8.965 1.00 95.00 100 PHE A CA 1
ATOM 758 C C . PHE A 1 100 ? 1.013 4.490 9.263 1.00 95.00 100 PHE A C 1
ATOM 760 O O . PHE A 1 100 ? 0.591 4.356 10.411 1.00 95.00 100 PHE A O 1
ATOM 767 N N . ARG A 1 101 ? 0.194 4.734 8.231 1.00 92.81 101 ARG A N 1
ATOM 768 C CA . ARG A 1 101 ? -1.264 4.873 8.385 1.00 92.81 101 ARG A CA 1
ATOM 769 C C . ARG A 1 101 ? -1.935 3.574 8.818 1.00 92.81 101 ARG A C 1
ATOM 771 O O . ARG A 1 101 ? -2.826 3.610 9.658 1.00 92.81 101 ARG A O 1
ATOM 778 N N . ALA A 1 102 ? -1.494 2.432 8.293 1.00 93.44 102 ALA A N 1
ATOM 779 C CA . ALA A 1 102 ? -1.996 1.136 8.735 1.00 93.44 102 ALA A CA 1
ATOM 780 C C . ALA A 1 102 ? -1.675 0.880 10.218 1.00 93.44 102 ALA A C 1
ATOM 782 O O . ALA A 1 102 ? -2.522 0.380 10.952 1.00 93.44 102 ALA A O 1
ATOM 783 N N . CYS A 1 103 ? -0.483 1.273 10.677 1.00 92.88 103 CYS A N 1
ATOM 784 C CA . CYS A 1 103 ? -0.082 1.157 12.075 1.00 92.88 103 CYS A CA 1
ATOM 785 C C . CYS A 1 103 ? -0.861 2.108 13.000 1.00 92.88 103 CYS A C 1
ATOM 787 O O . CYS A 1 103 ? -1.189 1.729 14.123 1.00 92.88 103 CYS A O 1
ATOM 789 N N . ALA A 1 104 ? -1.204 3.312 12.534 1.00 91.94 104 ALA A N 1
ATOM 790 C CA . ALA A 1 104 ? -2.023 4.262 13.292 1.00 91.94 104 ALA A CA 1
ATOM 791 C C . ALA A 1 104 ? -3.420 3.703 13.633 1.00 91.94 104 ALA A C 1
ATOM 793 O O . ALA A 1 104 ? -3.983 4.031 14.675 1.00 91.94 104 ALA A O 1
ATOM 794 N N . LEU A 1 105 ? -3.949 2.778 12.824 1.00 92.12 105 LEU A N 1
ATOM 795 C CA . LEU A 1 105 ? -5.226 2.122 13.115 1.00 92.12 105 LEU A CA 1
ATOM 796 C C . LEU A 1 105 ? -5.188 1.208 14.349 1.00 92.12 105 LEU A C 1
ATOM 798 O O . LEU A 1 105 ? -6.245 0.881 14.884 1.00 92.12 105 LEU A O 1
ATOM 802 N N . PHE A 1 106 ? -4.010 0.790 14.830 1.00 90.44 106 PHE A N 1
ATOM 803 C CA . PHE A 1 106 ? -3.919 0.035 16.087 1.00 90.44 106 PHE A CA 1
ATOM 804 C C . PHE A 1 106 ? -4.133 0.915 17.321 1.00 90.44 106 PHE A C 1
ATOM 806 O O . PHE A 1 106 ? -4.536 0.395 18.359 1.00 90.44 106 PHE A O 1
ATOM 813 N N . THR A 1 107 ? -3.859 2.219 17.231 1.00 89.31 107 THR A N 1
ATOM 814 C CA . THR A 1 107 ? -4.027 3.153 18.353 1.00 89.31 107 THR A CA 1
ATOM 815 C C . THR A 1 107 ? -5.385 3.841 18.321 1.00 89.31 107 THR A C 1
ATOM 817 O O . THR A 1 107 ? -5.997 4.013 19.372 1.00 89.31 107 THR A O 1
ATOM 820 N N . SER A 1 108 ? -5.883 4.199 17.134 1.00 87.00 108 SER A N 1
ATOM 821 C CA . SER A 1 108 ? -7.200 4.809 16.960 1.00 87.00 108 SER A CA 1
ATOM 822 C C . SER A 1 108 ? -7.889 4.292 15.702 1.00 87.00 108 SER A C 1
ATOM 824 O O . SER A 1 108 ? -7.354 4.364 14.601 1.00 87.00 108 SER A O 1
ATOM 826 N N . THR A 1 109 ? -9.120 3.808 15.865 1.00 88.00 109 THR A N 1
ATOM 827 C CA . THR A 1 109 ? -10.008 3.424 14.751 1.00 88.00 109 THR A CA 1
ATOM 828 C C . THR A 1 109 ? -11.107 4.456 14.533 1.00 88.00 109 THR A C 1
ATOM 830 O O . THR A 1 109 ? -12.194 4.144 14.046 1.00 88.00 109 THR A O 1
ATOM 833 N N . GLU A 1 110 ? -10.827 5.710 14.892 1.00 89.50 110 GLU A N 1
ATOM 834 C CA . GLU A 1 110 ? -11.726 6.817 14.608 1.00 89.50 110 GLU A CA 1
ATOM 835 C C . GLU A 1 110 ? -12.031 6.922 13.110 1.00 89.50 110 GLU A C 1
ATOM 837 O O . GLU A 1 110 ? -11.265 6.508 12.227 1.00 89.50 110 GLU A O 1
ATOM 842 N N . ARG A 1 111 ? -13.199 7.500 12.816 1.00 87.62 111 ARG A N 1
ATOM 843 C CA . ARG A 1 111 ? -13.688 7.663 11.446 1.00 87.62 111 ARG A CA 1
ATOM 844 C C . ARG A 1 111 ? -12.700 8.453 10.583 1.00 87.62 111 ARG A C 1
ATOM 846 O O . ARG A 1 111 ? -12.540 8.122 9.414 1.00 87.62 111 ARG A O 1
ATOM 853 N N . SER A 1 112 ? -12.047 9.467 11.150 1.00 88.44 112 SER A N 1
ATOM 854 C CA . SER A 1 112 ? -11.028 10.300 10.496 1.00 88.44 112 SER A CA 1
ATOM 855 C C . SER A 1 112 ? -9.824 9.479 10.026 1.00 88.44 112 SER A C 1
ATOM 857 O O . SER A 1 112 ? -9.482 9.525 8.845 1.00 88.44 112 SER A O 1
ATOM 859 N N . GLU A 1 113 ? -9.230 8.684 10.915 1.00 89.69 113 GLU A N 1
ATOM 860 C CA . GLU A 1 113 ? -8.054 7.854 10.626 1.00 89.69 113 GLU A CA 1
ATOM 861 C C . GLU A 1 113 ? -8.374 6.750 9.618 1.00 89.69 113 GLU A C 1
ATOM 863 O O . GLU A 1 113 ? -7.664 6.558 8.626 1.00 89.69 113 GLU A O 1
ATOM 868 N N . THR A 1 114 ? -9.506 6.072 9.812 1.00 91.12 114 THR A N 1
ATOM 869 C CA . THR A 1 114 ? -9.944 4.986 8.928 1.00 91.12 114 THR A CA 1
ATOM 870 C C . THR A 1 114 ? -10.272 5.503 7.524 1.00 91.12 114 THR A C 1
ATOM 872 O O . THR A 1 114 ? -9.870 4.899 6.524 1.00 91.12 114 THR A O 1
ATOM 875 N N . LEU A 1 115 ? -10.939 6.659 7.423 1.00 92.19 115 LEU A N 1
ATOM 876 C CA . LEU A 1 115 ? -11.191 7.328 6.144 1.00 92.19 115 LEU A CA 1
ATOM 877 C C . LEU A 1 115 ? -9.889 7.815 5.501 1.00 92.19 115 LEU A C 1
ATOM 879 O O . LEU A 1 115 ? -9.713 7.667 4.293 1.00 92.19 115 LEU A O 1
ATOM 883 N N . GLY A 1 116 ? -8.959 8.338 6.300 1.00 90.50 116 GLY A N 1
ATOM 884 C CA . GLY A 1 116 ? -7.629 8.732 5.851 1.00 90.50 116 GLY A CA 1
ATOM 885 C C . GLY A 1 116 ? -6.856 7.569 5.231 1.00 90.50 116 GLY A C 1
ATOM 886 O O . GLY A 1 116 ? -6.290 7.730 4.153 1.00 90.50 116 GLY A O 1
ATOM 887 N N . MET A 1 117 ? -6.871 6.387 5.853 1.00 92.25 117 MET A N 1
ATOM 888 C CA . MET A 1 117 ? -6.263 5.168 5.302 1.00 92.25 117 MET A CA 1
ATOM 889 C C . MET A 1 117 ? -6.935 4.727 3.994 1.00 92.25 117 MET A C 1
ATOM 891 O O . MET A 1 117 ? -6.257 4.412 3.012 1.00 92.25 117 MET A O 1
ATOM 895 N N . TYR A 1 118 ? -8.267 4.751 3.939 1.00 93.44 118 TYR A N 1
ATOM 896 C CA . TYR A 1 118 ? -9.022 4.421 2.729 1.00 93.44 118 TYR A CA 1
ATOM 897 C C . TYR A 1 118 ? -8.690 5.364 1.556 1.00 93.44 118 TYR A C 1
ATOM 899 O O . TYR A 1 118 ? -8.314 4.904 0.477 1.00 93.44 118 TYR A O 1
ATOM 907 N N . LEU A 1 119 ? -8.753 6.681 1.768 1.00 93.19 119 LEU A N 1
ATOM 908 C CA . LEU A 1 119 ? -8.463 7.673 0.726 1.00 93.19 119 LEU A CA 1
ATOM 909 C C . LEU A 1 119 ? -6.987 7.650 0.319 1.00 93.19 119 LEU A C 1
ATOM 911 O O . LEU A 1 119 ? -6.664 7.698 -0.868 1.00 93.19 119 LEU A O 1
ATOM 915 N N . PHE A 1 120 ? -6.083 7.529 1.295 1.00 94.12 120 PHE A N 1
ATOM 916 C CA . PHE A 1 120 ? -4.655 7.441 1.021 1.00 94.12 120 PHE A CA 1
ATOM 917 C C . PHE A 1 120 ? -4.306 6.183 0.230 1.00 94.12 120 PHE A C 1
ATOM 919 O O . PHE A 1 120 ? -3.511 6.264 -0.694 1.00 94.12 120 PHE A O 1
ATOM 926 N N . SER A 1 121 ? -4.899 5.029 0.541 1.00 92.81 121 SER A N 1
ATOM 927 C CA . SER A 1 121 ? -4.626 3.792 -0.202 1.00 92.81 121 SER A CA 1
ATOM 928 C C . SER A 1 121 ? -5.101 3.860 -1.661 1.00 92.81 121 SER A C 1
ATOM 930 O O . SER A 1 121 ? -4.441 3.294 -2.532 1.00 92.81 121 SER A O 1
ATOM 932 N N . MET A 1 122 ? -6.174 4.600 -1.963 1.00 93.50 122 MET A N 1
ATOM 933 C CA . MET A 1 122 ? -6.575 4.901 -3.345 1.00 93.50 122 MET A CA 1
ATOM 934 C C . MET A 1 122 ? -5.552 5.808 -4.044 1.00 93.50 122 MET A C 1
ATOM 936 O O . MET A 1 122 ? -5.120 5.512 -5.161 1.00 93.50 122 MET A O 1
ATOM 940 N N . LEU A 1 123 ? -5.119 6.880 -3.370 1.00 94.56 123 LEU A N 1
ATOM 941 C CA . LEU A 1 123 ? -4.083 7.786 -3.876 1.00 94.56 123 LEU A CA 1
ATOM 942 C C . LEU A 1 123 ? -2.747 7.059 -4.093 1.00 94.56 123 LEU A C 1
ATOM 944 O O . LEU A 1 123 ? -2.090 7.275 -5.107 1.00 94.56 123 LEU A O 1
ATOM 948 N N . TYR A 1 124 ? -2.373 6.166 -3.177 1.00 94.00 124 TYR A N 1
ATOM 949 C CA . TYR A 1 124 ? -1.189 5.314 -3.245 1.00 94.00 124 TYR A CA 1
ATOM 950 C C . TYR A 1 124 ? -1.149 4.548 -4.567 1.00 94.00 124 TYR A C 1
ATOM 952 O O . TYR A 1 124 ? -0.164 4.642 -5.296 1.00 94.00 124 TYR A O 1
ATOM 960 N N . LEU A 1 125 ? -2.227 3.834 -4.913 1.00 93.50 125 LEU A N 1
ATOM 961 C CA . LEU A 1 125 ? -2.250 3.018 -6.125 1.00 93.50 125 LEU A CA 1
ATOM 962 C C . LEU A 1 125 ? -2.235 3.890 -7.388 1.00 93.50 125 LEU A C 1
ATOM 964 O O . LEU A 1 125 ? -1.526 3.573 -8.343 1.00 93.50 125 LEU A O 1
ATOM 968 N N . ALA A 1 126 ? -2.966 5.009 -7.375 1.00 93.88 126 ALA A N 1
ATOM 969 C CA . ALA A 1 126 ? -2.979 5.966 -8.478 1.00 93.88 126 ALA A CA 1
ATOM 970 C C . ALA A 1 126 ? -1.580 6.541 -8.751 1.00 93.88 126 ALA A C 1
ATOM 972 O O . ALA A 1 126 ? -1.121 6.520 -9.892 1.00 93.88 126 ALA A O 1
ATOM 973 N N . LEU A 1 127 ? -0.879 6.998 -7.709 1.00 94.12 127 LEU A N 1
ATOM 974 C CA . LEU A 1 127 ? 0.469 7.554 -7.828 1.00 94.12 127 LEU A CA 1
ATOM 975 C C . LEU A 1 127 ? 1.497 6.494 -8.227 1.00 94.12 127 LEU A C 1
ATOM 977 O O . LEU A 1 127 ? 2.354 6.764 -9.063 1.00 94.12 127 LEU A O 1
ATOM 981 N N . LEU A 1 128 ? 1.400 5.283 -7.680 1.00 91.94 128 LEU A N 1
ATOM 982 C CA . LEU A 1 128 ? 2.317 4.191 -7.996 1.00 91.94 128 LEU A CA 1
ATOM 983 C C . LEU A 1 128 ? 2.214 3.779 -9.472 1.00 91.94 128 LEU A C 1
ATOM 985 O O . LEU A 1 128 ? 3.231 3.603 -10.144 1.00 91.94 128 LEU A O 1
ATOM 989 N N . PHE A 1 129 ? 0.996 3.685 -10.010 1.00 91.31 129 PHE A N 1
ATOM 990 C CA . PHE A 1 129 ? 0.780 3.382 -11.428 1.00 91.31 129 PHE A CA 1
ATOM 991 C C . PHE A 1 129 ? 1.111 4.551 -12.346 1.00 91.31 129 PHE A C 1
ATOM 993 O O . PHE A 1 129 ? 1.682 4.329 -13.414 1.00 91.31 129 PHE A O 1
ATOM 1000 N N . LEU A 1 130 ? 0.811 5.783 -11.930 1.00 91.69 130 LEU A N 1
ATOM 1001 C CA . LEU A 1 130 ? 1.227 6.979 -12.656 1.00 91.69 130 LEU A CA 1
ATOM 1002 C C . LEU A 1 130 ? 2.750 7.024 -12.784 1.00 91.69 130 LEU A C 1
ATOM 1004 O O . LEU A 1 130 ? 3.266 7.253 -13.875 1.00 91.69 130 LEU A O 1
ATO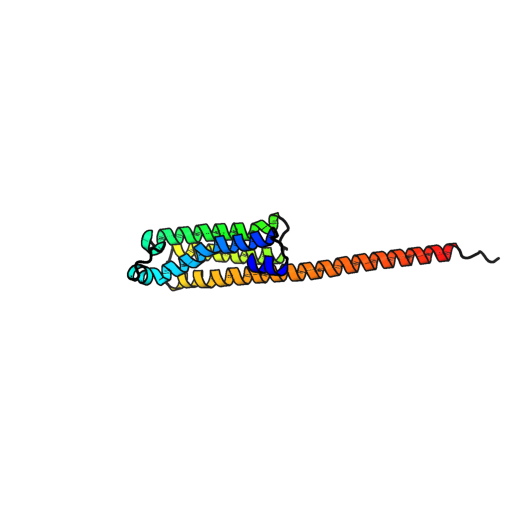M 1008 N N . MET A 1 131 ? 3.467 6.739 -11.697 1.00 89.75 131 MET A N 1
ATOM 1009 C CA . MET A 1 131 ? 4.924 6.747 -11.705 1.00 89.75 131 MET A CA 1
ATOM 1010 C C . MET A 1 131 ? 5.503 5.626 -12.562 1.00 89.75 131 MET A C 1
ATOM 1012 O O . MET A 1 131 ? 6.473 5.845 -13.278 1.00 89.75 131 MET A O 1
ATOM 1016 N N . LEU A 1 132 ? 4.889 4.441 -12.547 1.00 88.31 132 LEU A N 1
ATOM 1017 C CA . LEU A 1 132 ? 5.279 3.355 -13.443 1.00 88.31 132 LEU A CA 1
ATOM 1018 C C . LEU A 1 132 ? 5.081 3.735 -14.917 1.00 88.31 132 LEU A C 1
ATOM 1020 O O . LEU A 1 132 ? 5.931 3.433 -15.751 1.00 88.31 132 LEU A O 1
ATOM 1024 N N . ALA A 1 133 ? 3.971 4.398 -15.249 1.00 86.75 133 ALA A N 1
ATOM 1025 C CA . ALA A 1 133 ? 3.725 4.888 -16.601 1.00 86.75 133 ALA A CA 1
ATOM 1026 C C . ALA A 1 133 ? 4.769 5.939 -17.014 1.00 86.75 133 ALA A C 1
ATOM 1028 O O . ALA A 1 133 ? 5.284 5.882 -18.130 1.00 86.75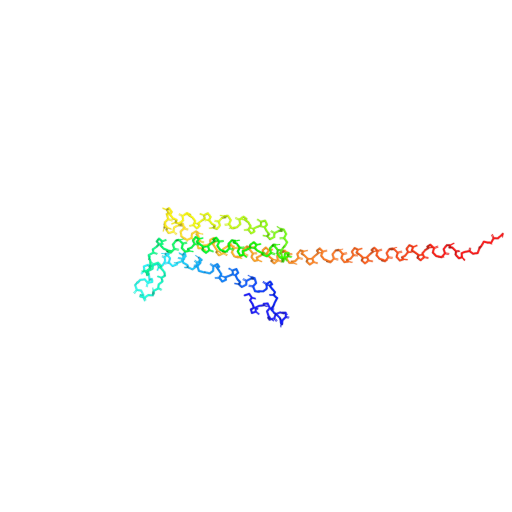 133 ALA A O 1
ATOM 1029 N N . PHE A 1 134 ? 5.128 6.843 -16.098 1.00 87.94 134 PHE A N 1
ATOM 1030 C CA . PHE A 1 134 ? 6.175 7.844 -16.308 1.00 87.94 134 PHE A CA 1
ATOM 1031 C C . PHE A 1 134 ? 7.547 7.199 -16.540 1.00 87.94 134 PHE A C 1
ATOM 1033 O O . PHE A 1 134 ? 8.240 7.539 -17.493 1.00 87.94 134 PHE A O 1
ATOM 1040 N N . ASP A 1 135 ? 7.899 6.211 -15.719 1.00 84.94 135 ASP A N 1
ATOM 1041 C CA . ASP A 1 135 ? 9.128 5.426 -15.838 1.00 84.94 135 ASP A CA 1
ATOM 1042 C C . ASP A 1 135 ? 9.212 4.696 -17.189 1.00 84.94 135 ASP A C 1
ATOM 1044 O O . ASP A 1 135 ? 10.261 4.678 -17.828 1.00 84.94 135 ASP A O 1
ATOM 1048 N N . ARG A 1 136 ? 8.095 4.145 -17.689 1.00 79.62 136 ARG A N 1
ATOM 1049 C CA . ARG A 1 136 ? 8.038 3.551 -19.038 1.00 79.62 136 ARG A CA 1
ATOM 1050 C C . ARG A 1 136 ? 8.205 4.577 -20.154 1.00 79.62 136 ARG A C 1
ATOM 1052 O O . ARG A 1 136 ? 8.870 4.274 -21.144 1.00 79.62 136 ARG A O 1
ATOM 1059 N N . ALA A 1 137 ? 7.596 5.751 -20.020 1.00 79.88 137 ALA A N 1
ATOM 1060 C CA . ALA A 1 137 ? 7.717 6.814 -21.013 1.00 79.88 137 ALA A CA 1
ATOM 1061 C C . ALA A 1 137 ? 9.163 7.331 -21.099 1.00 79.88 137 ALA A C 1
ATOM 1063 O O . ALA A 1 137 ? 9.702 7.482 -22.196 1.00 79.88 137 ALA A O 1
ATOM 1064 N N . ASP A 1 138 ? 9.815 7.520 -19.951 1.00 72.31 138 ASP A N 1
ATOM 1065 C CA . ASP A 1 138 ? 11.201 7.986 -19.876 1.00 72.31 138 ASP A CA 1
ATOM 1066 C C . ASP A 1 138 ? 12.210 6.912 -20.320 1.00 72.31 138 ASP A C 1
ATOM 1068 O O . ASP A 1 138 ? 13.162 7.214 -21.039 1.00 72.31 138 ASP A O 1
ATOM 1072 N N . ALA A 1 139 ? 11.965 5.633 -20.010 1.00 65.00 139 ALA A N 1
ATOM 1073 C CA . ALA A 1 139 ? 12.737 4.514 -20.565 1.00 65.00 139 ALA A CA 1
ATOM 1074 C C . ALA A 1 139 ? 12.651 4.456 -22.105 1.00 65.00 139 ALA A C 1
ATOM 1076 O O . ALA A 1 139 ? 13.636 4.158 -22.782 1.00 65.00 139 ALA A O 1
ATOM 1077 N N . GLY A 1 140 ? 11.488 4.792 -22.675 1.00 58.44 140 GLY A N 1
ATOM 1078 C CA . GLY A 1 140 ? 11.321 4.953 -24.122 1.00 58.44 140 GLY A CA 1
ATOM 1079 C C . GLY A 1 140 ? 12.133 6.123 -24.688 1.00 58.44 140 GLY A C 1
ATOM 1080 O O . GLY A 1 140 ? 12.745 5.998 -25.751 1.00 58.44 140 GLY A O 1
ATOM 1081 N N . MET A 1 141 ? 12.199 7.239 -23.960 1.00 52.91 141 MET A N 1
ATOM 1082 C CA . MET A 1 141 ? 12.940 8.439 -24.360 1.00 52.91 141 MET A CA 1
ATOM 1083 C C . MET A 1 141 ? 14.462 8.250 -24.264 1.00 52.91 141 MET A C 1
ATOM 1085 O O . MET A 1 141 ? 15.186 8.569 -25.207 1.00 52.91 141 MET A O 1
ATOM 1089 N N . THR A 1 142 ? 14.963 7.655 -23.182 1.00 53.88 142 THR A N 1
ATOM 1090 C CA . THR A 1 142 ? 16.386 7.302 -23.030 1.00 53.88 142 THR A CA 1
ATOM 1091 C C . THR A 1 142 ? 16.821 6.237 -24.038 1.00 53.88 142 THR A C 1
ATOM 1093 O O . THR A 1 142 ? 17.885 6.375 -24.646 1.00 53.88 142 THR A O 1
ATOM 1096 N N . GLY A 1 143 ? 15.980 5.235 -24.319 1.00 51.69 143 GLY A N 1
ATOM 1097 C CA . GLY A 1 143 ? 16.224 4.253 -25.382 1.00 51.69 143 GLY A CA 1
ATOM 1098 C C . GLY A 1 143 ? 16.338 4.889 -26.773 1.00 51.69 143 GLY A C 1
ATOM 1099 O O . GLY A 1 143 ? 17.259 4.566 -27.529 1.00 51.69 143 GLY A O 1
ATOM 1100 N N . ALA A 1 144 ? 15.472 5.851 -27.101 1.00 51.00 144 ALA A N 1
ATOM 1101 C CA . ALA A 1 144 ? 15.540 6.597 -28.359 1.00 51.00 144 ALA A CA 1
ATOM 1102 C C . ALA A 1 144 ? 16.818 7.450 -28.479 1.00 51.00 144 ALA A C 1
ATOM 1104 O O . ALA A 1 144 ? 17.449 7.463 -29.540 1.00 51.00 144 ALA A O 1
ATOM 1105 N N . VAL A 1 145 ? 17.249 8.114 -27.401 1.00 54.50 145 VAL A N 1
ATOM 1106 C CA . VAL A 1 145 ? 18.471 8.942 -27.385 1.00 54.50 145 VAL A CA 1
ATOM 1107 C C . VAL A 1 145 ? 19.739 8.092 -27.514 1.00 54.50 145 VAL A C 1
ATOM 1109 O O . VAL A 1 145 ? 20.627 8.444 -28.290 1.00 54.50 145 VAL A O 1
ATOM 1112 N N . VAL A 1 146 ? 19.822 6.945 -26.832 1.00 55.00 146 VAL A N 1
ATOM 1113 C CA . VAL A 1 146 ? 20.980 6.033 -26.925 1.00 55.00 146 VAL A CA 1
ATOM 1114 C C . VAL A 1 146 ? 21.074 5.398 -28.311 1.00 55.00 146 VAL A C 1
ATOM 1116 O O . VAL A 1 146 ? 22.159 5.357 -28.890 1.00 55.00 146 VAL A O 1
ATOM 1119 N N . THR A 1 147 ? 19.946 4.970 -28.885 1.00 59.16 147 THR A N 1
ATOM 1120 C CA . THR A 1 147 ? 19.911 4.399 -30.243 1.00 59.16 147 THR A CA 1
ATOM 1121 C C . THR A 1 147 ? 20.307 5.446 -31.285 1.00 59.16 147 THR A C 1
ATOM 1123 O O . THR A 1 147 ? 21.134 5.175 -32.155 1.00 59.16 147 THR A O 1
ATOM 1126 N N . SER A 1 148 ? 19.803 6.676 -31.148 1.00 60.28 148 SER A N 1
ATOM 1127 C CA . SER A 1 148 ? 20.184 7.803 -32.010 1.00 60.28 148 SER A CA 1
ATOM 1128 C C . SER A 1 148 ? 21.668 8.150 -31.866 1.00 60.28 148 SER A C 1
ATOM 1130 O O . SER A 1 148 ? 22.350 8.370 -32.864 1.00 60.28 148 SER A O 1
ATOM 1132 N N . GLY A 1 149 ? 22.204 8.123 -30.642 1.00 69.19 149 GLY A N 1
ATOM 1133 C CA . GLY A 1 149 ? 23.625 8.327 -30.364 1.00 69.19 149 GLY A CA 1
ATOM 1134 C C . GLY A 1 149 ? 24.516 7.268 -31.014 1.00 69.19 149 GLY A C 1
ATOM 1135 O O . GLY A 1 149 ? 25.495 7.617 -31.667 1.00 69.19 149 GLY A O 1
ATOM 1136 N N . LEU A 1 150 ? 24.159 5.985 -30.909 1.00 70.25 150 LEU A N 1
ATOM 1137 C CA . LEU A 1 150 ? 24.897 4.869 -31.517 1.00 70.25 150 LEU A CA 1
ATOM 1138 C C . LEU A 1 150 ? 24.848 4.895 -33.049 1.00 70.25 150 LEU A C 1
ATOM 1140 O O . LEU A 1 150 ? 25.864 4.642 -33.700 1.00 70.25 150 LEU A O 1
ATOM 1144 N N . VAL A 1 151 ? 23.701 5.251 -33.635 1.00 72.88 151 VAL A N 1
ATOM 1145 C CA . VAL A 1 151 ? 23.557 5.431 -35.088 1.00 72.88 151 VAL A CA 1
ATOM 1146 C C . VAL A 1 151 ? 24.428 6.591 -35.566 1.00 72.88 151 VAL A C 1
ATOM 1148 O O . VAL A 1 151 ? 25.201 6.421 -36.507 1.00 72.88 151 VAL A O 1
ATOM 1151 N N . LEU A 1 152 ? 24.387 7.739 -34.886 1.00 76.50 152 LEU A N 1
ATOM 1152 C CA . LEU A 1 152 ? 25.233 8.890 -35.215 1.00 76.50 152 LEU A CA 1
ATOM 1153 C C . LEU A 1 152 ? 26.723 8.573 -35.066 1.00 76.50 152 LEU A C 1
ATOM 1155 O O . LEU A 1 152 ? 27.518 8.974 -35.914 1.00 76.50 152 LEU A O 1
ATOM 1159 N N . LEU A 1 153 ? 27.109 7.809 -34.042 1.00 72.69 153 LEU A N 1
ATOM 1160 C CA . LEU A 1 153 ? 28.495 7.392 -33.838 1.00 72.69 153 LEU A CA 1
ATOM 1161 C C . LEU A 1 153 ? 28.956 6.436 -34.944 1.00 72.69 153 LEU A C 1
ATOM 1163 O O . LEU A 1 153 ? 30.055 6.597 -35.466 1.00 72.69 153 LEU A O 1
ATOM 1167 N N . THR A 1 154 ? 28.100 5.498 -35.356 1.00 75.00 154 THR A N 1
ATOM 1168 C CA . THR A 1 154 ? 28.376 4.558 -36.457 1.00 75.00 154 THR A CA 1
ATOM 1169 C C . THR A 1 154 ? 28.503 5.291 -37.794 1.00 75.00 154 THR A C 1
ATOM 1171 O O . THR A 1 154 ? 29.450 5.049 -38.546 1.00 75.00 154 THR A O 1
ATOM 1174 N N . LEU A 1 155 ? 27.608 6.244 -38.070 1.00 78.88 155 LEU A N 1
ATOM 1175 C CA . LEU A 1 155 ? 27.650 7.084 -39.270 1.00 78.88 155 LEU A CA 1
ATOM 1176 C C . LEU A 1 155 ? 28.887 7.990 -39.291 1.00 78.88 155 LEU A C 1
ATOM 1178 O O . LEU A 1 155 ? 29.575 8.078 -40.308 1.00 78.88 155 LEU A O 1
ATOM 1182 N N . TRP A 1 156 ? 29.227 8.618 -38.164 1.00 76.25 156 TRP A N 1
ATOM 1183 C CA . TRP A 1 156 ? 30.428 9.443 -38.033 1.00 76.25 156 TRP A CA 1
ATOM 1184 C C . TRP A 1 156 ? 31.713 8.623 -38.193 1.00 76.25 156 TRP A C 1
ATOM 1186 O O . TRP A 1 156 ? 32.641 9.042 -38.892 1.00 76.25 156 TRP A O 1
ATOM 1196 N N . TYR A 1 157 ? 31.766 7.431 -37.594 1.00 74.12 157 TYR A N 1
ATOM 1197 C CA . TYR A 1 157 ? 32.912 6.531 -37.712 1.00 74.12 157 TYR A CA 1
ATOM 1198 C C . TYR A 1 157 ? 33.082 6.031 -39.155 1.00 74.12 157 TYR A C 1
ATOM 1200 O O . TYR A 1 157 ? 34.196 6.036 -39.687 1.00 74.12 157 TYR A O 1
ATOM 1208 N N . GLY A 1 158 ? 31.978 5.690 -39.829 1.00 78.19 158 GLY A N 1
ATOM 1209 C CA . GLY A 1 158 ? 31.955 5.357 -41.255 1.00 78.19 158 GLY A CA 1
ATOM 1210 C C . GLY A 1 158 ? 32.454 6.505 -42.138 1.00 78.19 158 GLY A C 1
ATOM 1211 O O . GLY A 1 158 ? 33.328 6.300 -42.983 1.00 78.19 158 GLY A O 1
ATOM 1212 N N . ALA A 1 159 ? 31.989 7.731 -41.885 1.00 77.56 159 ALA A N 1
ATOM 1213 C CA . ALA A 1 159 ? 32.407 8.925 -42.621 1.00 77.56 159 ALA A CA 1
ATOM 1214 C C . ALA A 1 159 ? 33.904 9.236 -42.444 1.00 77.56 159 ALA A C 1
ATOM 1216 O O . ALA A 1 159 ? 34.598 9.546 -43.416 1.00 77.56 159 ALA A O 1
ATOM 1217 N N . LYS A 1 160 ? 34.447 9.096 -41.225 1.00 74.69 160 LYS A N 1
ATOM 1218 C CA . LYS A 1 160 ? 35.891 9.257 -40.977 1.00 74.69 160 LYS A CA 1
ATOM 1219 C C . LYS A 1 160 ? 36.730 8.213 -41.708 1.00 74.69 160 LYS A C 1
ATOM 1221 O O . LYS A 1 160 ? 37.786 8.551 -42.245 1.00 74.69 160 LYS A O 1
ATOM 1226 N N . ARG A 1 161 ? 36.275 6.958 -41.743 1.00 75.56 161 ARG A N 1
ATOM 1227 C CA . ARG A 1 161 ? 36.980 5.866 -42.428 1.00 75.56 161 ARG A CA 1
ATOM 1228 C C . ARG A 1 161 ? 37.005 6.073 -43.944 1.00 75.56 161 ARG A C 1
ATOM 1230 O O . ARG A 1 161 ? 38.060 5.905 -44.549 1.00 75.56 161 ARG A O 1
ATOM 1237 N N . ALA A 1 162 ? 35.891 6.514 -44.528 1.00 72.00 162 ALA A N 1
ATOM 1238 C CA . ALA A 1 162 ? 35.797 6.840 -45.951 1.00 72.00 162 ALA A CA 1
ATOM 1239 C C . ALA A 1 162 ? 36.728 8.001 -46.341 1.00 72.00 162 ALA A C 1
ATOM 1241 O O . ALA A 1 162 ? 37.460 7.909 -47.325 1.00 72.00 162 ALA A O 1
ATOM 1242 N N . LYS A 1 163 ? 36.777 9.060 -45.521 1.00 72.06 163 LYS A N 1
ATOM 1243 C CA . LYS A 1 163 ? 37.664 10.208 -45.759 1.00 72.06 163 LYS A CA 1
ATOM 1244 C C . LYS A 1 163 ? 39.143 9.814 -45.699 1.00 72.06 163 LYS A C 1
ATOM 1246 O O . LYS A 1 163 ? 39.918 10.242 -46.544 1.00 72.06 163 LYS A O 1
ATOM 1251 N N . LYS A 1 164 ? 39.522 8.952 -44.747 1.00 69.88 164 LYS A N 1
ATOM 1252 C CA . LYS A 1 164 ? 40.897 8.443 -44.615 1.00 69.88 164 LYS A CA 1
ATOM 1253 C C . LYS A 1 164 ? 41.309 7.552 -45.796 1.00 69.88 164 LYS A C 1
ATOM 1255 O O . LYS A 1 164 ? 42.444 7.656 -46.243 1.00 69.88 164 LYS A O 1
ATOM 1260 N N . ALA A 1 165 ? 40.395 6.734 -46.325 1.00 69.19 165 ALA A N 1
ATOM 1261 C CA . ALA A 1 165 ? 40.649 5.905 -47.507 1.00 69.19 165 ALA A CA 1
ATOM 1262 C C . ALA A 1 165 ? 40.858 6.745 -48.781 1.00 69.19 165 ALA A C 1
ATOM 1264 O O . ALA A 1 165 ? 41.785 6.478 -49.537 1.00 69.19 165 ALA A O 1
ATOM 1265 N N . ALA A 1 166 ? 40.063 7.804 -48.974 1.00 66.69 166 ALA A N 1
ATOM 1266 C CA . ALA A 1 166 ? 40.169 8.686 -50.139 1.00 66.69 166 ALA A CA 1
ATOM 1267 C C . ALA A 1 166 ? 41.478 9.500 -50.181 1.00 66.69 166 ALA A C 1
ATOM 1269 O O . ALA A 1 166 ? 42.012 9.762 -51.255 1.00 66.69 166 ALA A O 1
ATOM 1270 N N . THR A 1 167 ? 42.023 9.886 -49.021 1.00 64.62 167 THR A N 1
ATOM 1271 C CA . THR A 1 167 ? 43.310 10.604 -48.939 1.00 64.62 167 THR A CA 1
ATOM 1272 C C . THR A 1 167 ? 44.509 9.698 -49.234 1.00 64.62 167 THR A C 1
ATOM 1274 O O . THR A 1 167 ? 45.551 10.183 -49.657 1.00 64.62 167 THR A O 1
ATOM 1277 N N . GLN A 1 168 ? 44.372 8.384 -49.040 1.00 61.97 168 GLN A N 1
ATOM 1278 C CA . GLN A 1 168 ? 45.464 7.422 -49.211 1.00 61.97 168 GLN A CA 1
ATOM 1279 C C . GLN A 1 168 ? 45.610 6.919 -50.658 1.00 61.97 168 GLN A C 1
ATOM 1281 O O . GLN A 1 168 ? 46.654 6.387 -51.018 1.00 61.97 168 GLN A O 1
ATOM 1286 N N . THR A 1 169 ? 44.589 7.125 -51.494 1.00 61.06 169 THR A N 1
ATOM 1287 C CA . THR A 1 169 ? 44.586 6.804 -52.932 1.00 61.06 169 THR A CA 1
ATOM 1288 C C . THR A 1 169 ? 44.924 7.996 -53.833 1.00 61.06 169 THR A C 1
ATOM 1290 O O . THR A 1 169 ? 44.853 7.864 -55.052 1.00 61.06 169 THR A O 1
ATOM 1293 N N . ALA A 1 170 ? 45.261 9.164 -53.274 1.00 59.62 170 ALA A N 1
ATOM 1294 C CA . ALA A 1 170 ? 45.673 10.316 -54.072 1.00 59.62 170 ALA A CA 1
ATOM 1295 C C . ALA A 1 170 ? 47.070 10.048 -54.676 1.00 59.62 170 ALA A C 1
ATOM 1297 O O . ALA A 1 170 ? 48.020 9.855 -53.913 1.00 59.62 170 ALA A O 1
ATOM 1298 N N . PRO A 1 171 ? 47.220 9.989 -56.014 1.00 59.12 171 PRO A N 1
ATOM 1299 C CA . PRO A 1 171 ? 48.511 9.726 -56.636 1.00 59.12 171 PRO A CA 1
ATOM 1300 C C . PRO A 1 171 ? 49.478 10.870 -56.320 1.00 59.12 171 PRO A C 1
ATOM 1302 O O . PRO A 1 171 ? 49.125 12.041 -56.455 1.00 59.12 171 PRO A O 1
ATOM 1305 N N . ALA A 1 172 ? 50.694 10.523 -55.893 1.00 60.91 172 ALA A N 1
ATOM 1306 C CA . ALA A 1 172 ? 51.785 11.472 -55.726 1.00 60.91 172 ALA A CA 1
ATOM 1307 C C . ALA A 1 172 ? 52.153 12.043 -57.102 1.00 60.91 172 ALA A C 1
ATOM 1309 O O . ALA A 1 172 ? 52.901 11.433 -57.863 1.00 60.91 172 ALA A O 1
ATOM 1310 N N . THR A 1 173 ? 51.567 13.185 -57.449 1.00 56.62 173 THR A N 1
ATOM 1311 C CA . THR A 1 173 ? 51.975 13.977 -58.607 1.00 56.62 173 THR A CA 1
ATOM 1312 C C . THR A 1 173 ? 53.287 14.672 -58.264 1.00 56.62 173 THR A C 1
ATOM 1314 O O . THR A 1 173 ? 53.314 15.559 -57.409 1.00 56.62 173 THR A O 1
ATOM 1317 N N . THR A 1 174 ? 54.350 14.175 -58.896 1.00 47.47 174 THR A N 1
ATOM 1318 C CA . THR A 1 174 ? 55.675 14.789 -59.079 1.00 47.47 174 THR A CA 1
ATOM 1319 C C . THR A 1 174 ? 55.602 16.191 -59.654 1.00 47.47 174 THR A C 1
ATOM 1321 O O . THR A 1 174 ? 54.730 16.392 -60.531 1.00 47.47 174 THR A O 1
#

Sequence (174 aa):
PLVGWAAVTGTLSPLAWWLFAIIFVWTPAHFWALAILMKDDYARAKIPMLPVVSGVPATVLQIALYSVLTAIVSILPLAQGLVGPWYVGVAVLLNIALIFRACALFTSTER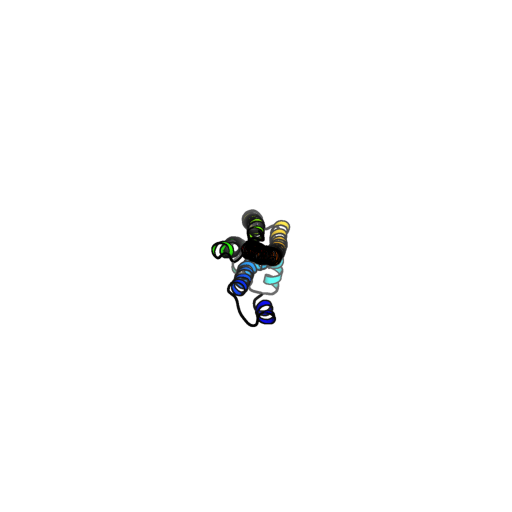SETLGMYLFSMLYLALLFLMLAFDRADAGMTGAVVTSGLVLLTLWYGAKRAKKAATQTAPATT

Radius of gyration: 26.65 Å; chains: 1; bounding box: 83×26×77 Å

pLDDT: mean 85.4, std 11.81, range [47.47, 96.06]